Protein AF-A0A7R9A5J6-F1 (afdb_monomer)

Structure (mmCIF, N/CA/C/O backbone):
data_AF-A0A7R9A5J6-F1
#
_entry.id   AF-A0A7R9A5J6-F1
#
loop_
_atom_site.group_PDB
_atom_site.id
_atom_site.type_symbol
_atom_site.label_atom_id
_atom_site.label_alt_id
_atom_site.label_comp_id
_atom_site.label_asym_id
_atom_site.label_entity_id
_atom_site.label_seq_id
_atom_site.pdbx_PDB_ins_code
_atom_site.Cartn_x
_atom_site.Cartn_y
_atom_site.Cartn_z
_atom_site.occupancy
_atom_site.B_iso_or_equiv
_atom_site.auth_seq_id
_atom_site.auth_comp_id
_atom_site.auth_asym_id
_atom_site.auth_atom_id
_atom_site.pdbx_PDB_model_num
ATOM 1 N N . MET A 1 1 ? -3.094 -10.540 -17.261 1.00 33.31 1 MET A N 1
ATOM 2 C CA . MET A 1 1 ? -2.726 -9.223 -17.821 1.00 33.31 1 MET A CA 1
ATOM 3 C C . MET A 1 1 ? -1.876 -8.520 -16.773 1.00 33.31 1 MET A C 1
ATOM 5 O O . MET A 1 1 ? -2.399 -8.207 -15.717 1.00 33.31 1 MET A O 1
ATOM 9 N N . ARG A 1 2 ? -0.562 -8.415 -16.991 1.00 43.62 2 ARG A N 1
ATOM 10 C CA . ARG A 1 2 ? 0.404 -7.713 -16.125 1.00 43.62 2 ARG A CA 1
ATOM 11 C C . ARG A 1 2 ? 0.969 -6.557 -16.962 1.00 43.62 2 ARG A C 1
ATOM 13 O O . ARG A 1 2 ? 1.172 -6.777 -18.153 1.00 43.62 2 ARG A O 1
ATOM 20 N N . TRP A 1 3 ? 1.194 -5.397 -16.336 1.00 50.41 3 TRP A N 1
ATOM 21 C CA . TRP A 1 3 ? 1.682 -4.123 -16.908 1.00 50.41 3 TRP A CA 1
ATOM 22 C C . TRP A 1 3 ? 0.626 -3.152 -17.442 1.00 50.41 3 TRP A C 1
ATOM 24 O O . TRP A 1 3 ? 0.533 -2.913 -18.640 1.00 50.41 3 TRP A O 1
ATOM 34 N N . ASN A 1 4 ? -0.096 -2.510 -16.526 1.00 56.81 4 ASN A N 1
ATOM 35 C CA . ASN A 1 4 ? -0.647 -1.178 -16.768 1.00 56.81 4 ASN A CA 1
ATOM 36 C C . ASN A 1 4 ? -0.099 -0.272 -15.662 1.00 56.81 4 ASN A C 1
ATOM 38 O O . ASN A 1 4 ? -0.704 -0.234 -14.587 1.00 56.81 4 ASN A O 1
ATOM 42 N N . PRO A 1 5 ? 1.066 0.380 -15.861 1.00 65.44 5 PRO A N 1
ATOM 43 C CA . PRO A 1 5 ? 1.520 1.373 -14.901 1.00 65.44 5 PRO A CA 1
ATOM 44 C C . PRO A 1 5 ? 0.404 2.401 -14.757 1.00 65.44 5 PRO A C 1
ATOM 46 O O . PRO A 1 5 ? -0.118 2.883 -15.767 1.00 65.44 5 PRO A O 1
ATOM 49 N N . ILE A 1 6 ? -0.012 2.680 -13.524 1.00 69.56 6 ILE A N 1
ATOM 50 C CA . ILE A 1 6 ? -1.006 3.727 -13.335 1.00 69.56 6 ILE A CA 1
ATOM 51 C C . ILE A 1 6 ? -0.320 5.050 -13.723 1.00 69.56 6 ILE A C 1
ATOM 53 O O . ILE A 1 6 ? 0.741 5.354 -13.171 1.00 69.56 6 ILE A O 1
ATOM 57 N N . PRO A 1 7 ? -0.867 5.812 -14.696 1.00 65.62 7 PRO A N 1
ATOM 58 C CA . PRO A 1 7 ? -0.380 7.153 -14.999 1.00 65.62 7 PRO A CA 1
ATOM 59 C C . PRO A 1 7 ? -0.386 7.990 -13.722 1.00 65.62 7 PRO A C 1
ATOM 61 O O . PRO A 1 7 ? -1.227 7.752 -12.859 1.00 65.62 7 PRO A O 1
ATOM 64 N N . ASP A 1 8 ? 0.533 8.949 -13.604 1.00 67.75 8 ASP A N 1
ATOM 65 C CA . ASP A 1 8 ? 0.699 9.741 -12.382 1.00 67.75 8 ASP A CA 1
ATOM 66 C C . ASP A 1 8 ? -0.664 10.240 -11.868 1.00 67.75 8 ASP A C 1
ATOM 68 O O . ASP A 1 8 ? -1.370 10.987 -12.551 1.00 67.75 8 ASP A O 1
ATOM 72 N N . ILE A 1 9 ? -1.075 9.727 -10.703 1.00 67.12 9 ILE A N 1
ATOM 73 C CA . ILE A 1 9 ? -2.392 10.007 -10.135 1.00 67.12 9 ILE A CA 1
ATOM 74 C C . ILE A 1 9 ? -2.329 11.411 -9.533 1.00 67.12 9 ILE A C 1
ATOM 76 O O . ILE A 1 9 ? -1.518 11.632 -8.626 1.00 67.12 9 ILE A O 1
ATOM 80 N N . PRO A 1 10 ? -3.158 12.366 -9.990 1.00 68.62 10 PRO A N 1
ATOM 81 C CA . PRO A 1 10 ? -3.197 13.678 -9.367 1.00 68.62 10 PRO A CA 1
ATOM 82 C C . PRO A 1 10 ? -3.686 13.555 -7.919 1.00 68.62 10 PRO A C 1
ATOM 84 O O . PRO A 1 10 ? -4.534 12.718 -7.604 1.00 68.62 10 PRO A O 1
ATOM 87 N N . ALA A 1 11 ? -3.168 14.408 -7.033 1.00 70.25 11 ALA A N 1
ATOM 88 C CA . ALA A 1 11 ? -3.647 14.481 -5.654 1.00 70.25 11 ALA A CA 1
ATOM 89 C C . ALA A 1 11 ? -5.178 14.644 -5.629 1.00 70.25 11 ALA A C 1
ATOM 91 O O . ALA A 1 11 ? -5.745 15.394 -6.428 1.00 70.25 11 ALA A O 1
ATOM 92 N N . GLY A 1 12 ? -5.850 13.913 -4.743 1.00 69.44 12 GLY A N 1
ATOM 93 C CA . GLY A 1 12 ? -7.306 13.909 -4.661 1.00 69.44 12 GLY A CA 1
ATOM 94 C C . GLY A 1 12 ? -8.049 13.166 -5.780 1.00 69.44 12 GLY A C 1
ATOM 95 O O . GLY A 1 12 ? -9.271 13.252 -5.803 1.00 69.44 12 GLY A O 1
ATOM 96 N N . PHE A 1 13 ? -7.397 12.404 -6.668 1.00 72.88 13 PHE A N 1
ATOM 97 C CA . PHE A 1 13 ? -8.092 11.619 -7.711 1.00 72.88 13 PHE A CA 1
ATOM 98 C C . PHE A 1 13 ? -9.208 10.715 -7.160 1.00 72.88 13 PHE A C 1
ATOM 100 O O . PHE A 1 13 ? -10.254 10.554 -7.783 1.00 72.88 13 PHE A O 1
ATOM 107 N N . PHE A 1 14 ? -9.009 10.150 -5.967 1.00 74.00 14 PHE A N 1
ATOM 108 C CA . PHE A 1 14 ? -9.987 9.288 -5.301 1.00 74.00 14 PHE A CA 1
ATOM 109 C C . PHE A 1 14 ? -11.007 10.044 -4.433 1.00 74.00 14 PHE A C 1
ATOM 111 O O . PHE A 1 14 ? -11.890 9.417 -3.848 1.00 74.00 14 PHE A O 1
ATOM 118 N N . ARG A 1 15 ? -10.912 11.377 -4.341 1.00 72.81 15 ARG A N 1
ATOM 119 C CA . ARG A 1 15 ? -11.734 12.209 -3.446 1.00 72.81 15 ARG A CA 1
ATOM 120 C C . ARG A 1 15 ? -13.222 12.136 -3.778 1.00 72.81 15 ARG A C 1
ATOM 122 O O . ARG A 1 15 ? -14.039 12.047 -2.869 1.00 72.81 15 ARG A O 1
ATOM 129 N N . ASP A 1 16 ? -13.552 12.104 -5.065 1.00 71.75 16 ASP A N 1
ATOM 130 C CA . ASP A 1 16 ? -14.940 12.123 -5.537 1.00 71.75 16 ASP A CA 1
ATOM 131 C C . ASP A 1 16 ? -15.531 10.713 -5.717 1.0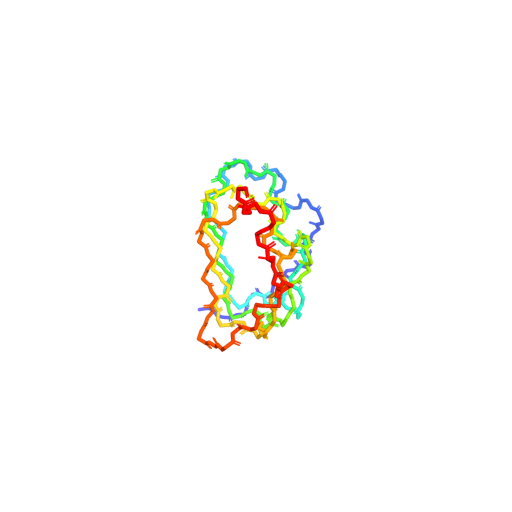0 71.75 16 ASP A C 1
ATOM 133 O O . ASP A 1 16 ? -16.686 10.551 -6.115 1.00 71.75 16 ASP A O 1
ATOM 137 N N . MET A 1 17 ? -14.770 9.661 -5.389 1.00 75.12 17 MET A N 1
ATOM 138 C CA . MET A 1 17 ? -15.217 8.272 -5.512 1.00 75.12 17 MET A CA 1
ATOM 139 C C . MET A 1 17 ? -15.991 7.807 -4.269 1.00 75.12 17 MET A C 1
ATOM 141 O O . MET A 1 17 ? -15.652 6.799 -3.651 1.00 75.12 17 MET A O 1
ATOM 145 N N . GLY A 1 18 ? -17.052 8.532 -3.901 1.00 73.94 18 GLY A N 1
ATOM 146 C CA . GLY A 1 18 ? -17.799 8.325 -2.647 1.00 73.94 18 GLY A CA 1
ATOM 147 C C . GLY A 1 18 ? -18.449 6.943 -2.462 1.00 73.94 18 GLY A C 1
ATOM 148 O O . GLY A 1 18 ? -18.820 6.589 -1.346 1.00 73.94 18 GLY A O 1
ATOM 149 N N . ASN A 1 19 ? -18.546 6.142 -3.528 1.00 80.81 19 ASN A N 1
ATOM 150 C CA . ASN A 1 19 ? -19.082 4.775 -3.506 1.00 80.81 19 ASN A CA 1
ATOM 151 C C . ASN A 1 19 ? -18.008 3.695 -3.730 1.00 80.81 19 ASN A C 1
ATOM 153 O O . ASN A 1 19 ? -18.344 2.541 -3.997 1.00 80.81 19 ASN A O 1
ATOM 157 N N . LEU A 1 20 ? -16.723 4.057 -3.717 1.00 82.19 20 LEU A N 1
ATOM 158 C CA . LEU A 1 20 ? -15.648 3.094 -3.921 1.00 82.19 20 LEU A CA 1
ATOM 159 C C . LEU A 1 20 ? -15.496 2.205 -2.686 1.00 82.19 20 LEU A C 1
ATOM 161 O O . LEU A 1 20 ? -14.999 2.657 -1.660 1.00 82.19 20 LEU A O 1
ATOM 165 N N . GLU A 1 21 ? -15.887 0.937 -2.812 1.00 86.88 21 GLU A N 1
ATOM 166 C CA . GLU A 1 21 ? -15.770 -0.046 -1.727 1.00 86.88 21 GLU A CA 1
ATOM 167 C C . GLU A 1 21 ? -14.452 -0.830 -1.749 1.00 86.88 21 GLU A C 1
ATOM 169 O O . GLU A 1 21 ? -13.957 -1.238 -0.698 1.00 86.88 21 GLU A O 1
ATOM 174 N N . SER A 1 22 ? -13.878 -1.052 -2.934 1.00 87.25 22 SER A N 1
ATOM 175 C CA . SER A 1 22 ? -12.656 -1.839 -3.111 1.00 87.25 22 SER A CA 1
ATOM 176 C C . SER A 1 22 ? -11.738 -1.207 -4.152 1.00 87.25 22 SER A C 1
ATOM 178 O O . SER A 1 22 ? -12.182 -0.837 -5.242 1.00 87.25 22 SER A O 1
ATOM 180 N N . PHE A 1 23 ? -10.452 -1.103 -3.823 1.00 85.94 23 PHE A N 1
ATOM 181 C CA . PHE A 1 23 ? -9.395 -0.699 -4.745 1.00 85.94 23 PHE A CA 1
ATOM 182 C C . PHE A 1 23 ? -8.396 -1.843 -4.914 1.00 85.94 23 PHE A C 1
ATOM 184 O O . PHE A 1 23 ? -7.769 -2.283 -3.951 1.00 85.94 23 PHE A O 1
ATOM 191 N N . VAL A 1 24 ? -8.223 -2.312 -6.151 1.00 87.56 24 VAL A N 1
ATOM 192 C CA . VAL A 1 24 ? -7.290 -3.394 -6.480 1.00 87.56 24 VAL A CA 1
ATOM 193 C C . VAL A 1 24 ? -6.294 -2.908 -7.517 1.00 87.56 24 VAL A C 1
ATOM 195 O O . VAL A 1 24 ? -6.664 -2.504 -8.618 1.00 87.56 24 VAL A O 1
ATOM 198 N N . CYS A 1 25 ? -5.017 -3.003 -7.176 1.00 86.38 25 CYS A N 1
ATOM 199 C CA . CYS A 1 25 ? -3.913 -2.661 -8.048 1.00 86.38 25 CYS A CA 1
ATOM 200 C C . CYS A 1 25 ? -2.840 -3.751 -7.996 1.00 86.38 25 CYS A C 1
ATOM 202 O O . CYS A 1 25 ? -2.154 -3.944 -6.991 1.00 86.38 25 CYS A O 1
ATOM 204 N N . TYR A 1 26 ? -2.682 -4.455 -9.116 1.00 89.56 26 TYR A N 1
ATOM 205 C CA . TYR A 1 26 ? -1.705 -5.521 -9.287 1.00 89.56 26 TYR A CA 1
ATOM 206 C C . TYR A 1 26 ? -0.690 -5.128 -10.361 1.00 89.56 26 TYR A C 1
ATOM 208 O O . TYR A 1 26 ? -1.069 -4.972 -11.524 1.00 89.56 26 TYR A O 1
ATOM 216 N N . GLY A 1 27 ? 0.589 -4.980 -10.011 1.00 87.44 27 GLY A N 1
ATOM 217 C CA . GLY A 1 27 ? 1.604 -4.661 -11.020 1.00 87.44 27 GLY A CA 1
ATOM 218 C C . GLY A 1 27 ? 1.448 -3.281 -11.661 1.00 87.44 27 GLY A C 1
ATOM 219 O O . GLY A 1 27 ? 1.761 -3.139 -12.845 1.00 87.44 27 GLY A O 1
ATOM 220 N N . CYS A 1 28 ? 0.940 -2.287 -10.926 1.00 87.00 28 CYS A N 1
ATOM 221 C CA . CYS A 1 28 ? 0.716 -0.934 -11.448 1.00 87.00 28 CYS A CA 1
ATOM 222 C C . CYS A 1 28 ? 1.907 0.016 -11.273 1.00 87.00 28 CYS A C 1
ATOM 224 O O . CYS A 1 28 ? 1.767 1.204 -11.557 1.00 87.00 28 CYS A O 1
ATOM 226 N N . ALA A 1 29 ? 3.049 -0.483 -10.794 1.00 87.19 29 ALA A N 1
ATOM 227 C CA . ALA A 1 29 ? 4.255 0.303 -10.549 1.00 87.19 29 ALA A CA 1
ATOM 228 C C . ALA A 1 29 ? 4.047 1.495 -9.586 1.00 87.19 29 ALA A C 1
ATOM 230 O O . ALA A 1 29 ? 4.533 2.592 -9.841 1.00 87.19 29 ALA A O 1
ATOM 231 N N . LEU A 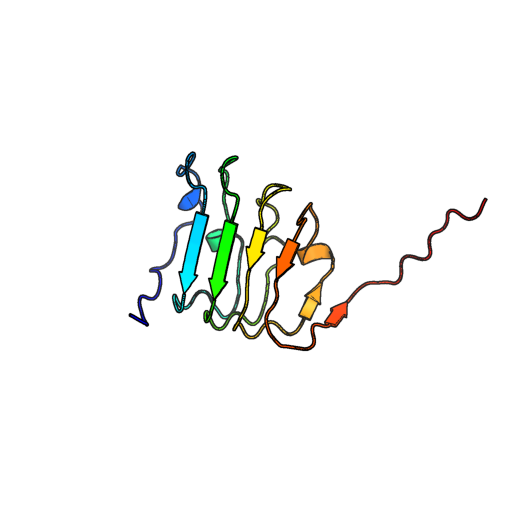1 30 ? 3.339 1.284 -8.465 1.00 85.38 30 LEU A N 1
ATOM 232 C CA . LEU A 1 30 ? 3.168 2.325 -7.433 1.00 85.38 30 LEU A CA 1
ATOM 233 C C . LEU A 1 30 ? 4.451 2.631 -6.635 1.00 85.38 30 LEU A C 1
ATOM 235 O O . LEU A 1 30 ? 4.519 3.656 -5.957 1.00 85.38 30 LEU A O 1
ATOM 239 N N . GLY A 1 31 ? 5.440 1.735 -6.673 1.00 85.50 31 GLY A N 1
ATOM 240 C CA . GLY A 1 31 ? 6.725 1.893 -6.002 1.00 85.50 31 GLY A CA 1
ATOM 241 C C . GLY A 1 31 ? 7.639 2.957 -6.630 1.00 85.50 31 GLY A C 1
ATOM 242 O O . GLY A 1 31 ? 7.332 3.516 -7.683 1.00 85.50 31 GLY A O 1
ATOM 243 N N . PRO A 1 32 ? 8.787 3.253 -5.992 1.00 87.38 32 PRO A N 1
ATOM 244 C CA . PRO A 1 32 ? 9.316 2.591 -4.793 1.00 87.38 32 PRO A CA 1
ATOM 245 C C . PRO A 1 32 ? 8.672 3.059 -3.476 1.00 87.38 32 PRO A C 1
ATOM 247 O O . PRO A 1 32 ? 8.769 2.365 -2.466 1.00 87.38 32 PRO A O 1
ATOM 250 N N . THR A 1 33 ? 7.969 4.193 -3.474 1.00 86.62 33 THR A N 1
ATOM 251 C CA . THR A 1 33 ? 7.363 4.768 -2.263 1.00 86.62 33 THR A CA 1
ATOM 252 C C . THR A 1 33 ? 5.852 4.863 -2.403 1.00 86.62 33 THR A C 1
ATOM 254 O O . THR A 1 33 ? 5.355 5.544 -3.299 1.00 86.62 33 THR A O 1
ATOM 257 N N . LEU A 1 34 ? 5.118 4.251 -1.471 1.00 85.25 34 LEU A N 1
ATOM 258 C CA . LEU A 1 34 ? 3.681 4.475 -1.336 1.00 85.25 34 LEU A CA 1
ATOM 259 C C . LEU A 1 34 ? 3.459 5.749 -0.519 1.00 85.25 34 LEU A C 1
ATOM 261 O O . LEU A 1 34 ? 3.827 5.808 0.654 1.00 85.25 34 LEU A O 1
ATOM 265 N N . SER A 1 35 ? 2.881 6.766 -1.149 1.00 83.50 35 SER A N 1
ATOM 266 C CA . SER A 1 35 ? 2.534 8.041 -0.521 1.00 83.50 35 SER A CA 1
ATOM 267 C C . SER A 1 35 ? 1.024 8.246 -0.448 1.0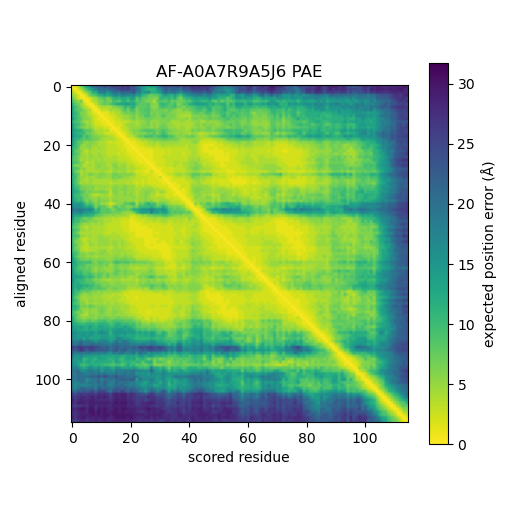0 83.50 35 SER A C 1
ATOM 269 O O . SER A 1 35 ? 0.246 7.524 -1.077 1.00 83.50 35 SER A O 1
ATOM 271 N N . THR A 1 36 ? 0.619 9.283 0.286 1.00 76.75 36 THR A N 1
ATOM 272 C CA . THR A 1 36 ? -0.780 9.719 0.420 1.00 76.75 36 THR A CA 1
ATOM 273 C C . THR A 1 36 ? -1.478 9.881 -0.923 1.00 76.75 36 THR A C 1
ATOM 275 O O . THR A 1 36 ? -2.649 9.549 -1.027 1.00 76.75 36 THR A O 1
ATOM 278 N N . LYS A 1 37 ? -0.768 10.306 -1.979 1.00 74.12 37 LYS A N 1
ATOM 279 C CA . LYS A 1 37 ? -1.353 10.540 -3.313 1.00 74.12 37 LYS A CA 1
ATOM 280 C C . LYS A 1 37 ? -2.097 9.322 -3.875 1.00 74.12 37 LYS A C 1
ATOM 282 O O . LYS A 1 37 ? -3.052 9.482 -4.627 1.00 74.12 37 LYS A O 1
ATOM 287 N N . TYR A 1 38 ? -1.657 8.114 -3.515 1.00 73.25 38 TYR A N 1
ATOM 288 C CA . TYR A 1 38 ? -2.261 6.872 -3.992 1.00 73.25 38 TYR A CA 1
ATOM 289 C C . TYR A 1 38 ? -3.426 6.396 -3.125 1.00 73.25 38 TYR A C 1
ATOM 291 O O . TYR A 1 38 ? -4.224 5.599 -3.607 1.00 73.25 38 TYR A O 1
ATOM 299 N N . LEU A 1 39 ? -3.526 6.866 -1.877 1.00 75.44 39 LEU A N 1
ATOM 300 C CA . LEU A 1 39 ? -4.490 6.389 -0.880 1.00 75.44 39 LEU A CA 1
ATOM 301 C C . LEU A 1 39 ? -5.237 7.531 -0.182 1.00 75.44 39 LEU A C 1
ATOM 303 O O . LEU A 1 39 ? -5.721 7.375 0.937 1.00 75.44 39 LEU A O 1
ATOM 307 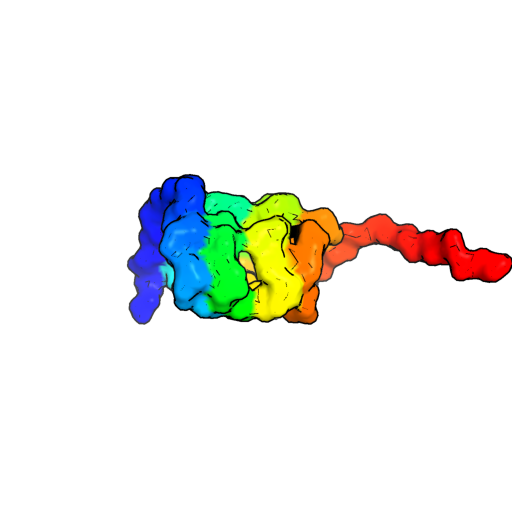N N . GLU A 1 40 ? -5.361 8.680 -0.846 1.00 74.69 40 GLU A N 1
ATOM 308 C CA . GLU A 1 40 ? -6.126 9.836 -0.376 1.00 74.69 40 GLU A CA 1
ATOM 309 C C . GLU A 1 40 ? -7.641 9.589 -0.531 1.00 74.69 40 GLU A C 1
ATOM 311 O O . GLU A 1 40 ? -8.381 10.363 -1.150 1.00 74.69 40 GLU A O 1
ATOM 316 N N . PHE A 1 41 ? -8.112 8.466 0.010 1.00 69.19 41 PHE A N 1
ATOM 317 C CA . PHE A 1 41 ? -9.517 8.110 0.036 1.00 69.19 41 PHE A CA 1
ATOM 318 C C . PHE A 1 41 ? -10.212 8.976 1.080 1.00 69.19 41 PHE A C 1
ATOM 320 O O . PHE A 1 41 ? -10.095 8.763 2.278 1.00 69.19 41 PHE A O 1
ATOM 327 N N . HIS A 1 42 ? -10.980 9.952 0.611 1.00 64.06 42 HIS A N 1
ATOM 328 C CA . HIS A 1 42 ? -11.959 10.652 1.445 1.00 64.06 42 HIS A CA 1
ATOM 329 C C . HIS A 1 42 ? -13.300 9.899 1.492 1.00 64.06 42 HIS A C 1
ATOM 331 O O . HIS A 1 42 ? -14.282 10.386 2.050 1.00 64.06 42 HIS A O 1
ATOM 337 N N . SER A 1 43 ? -13.351 8.714 0.874 1.00 64.19 43 SER A N 1
ATOM 338 C CA . SER A 1 43 ? -14.543 7.887 0.809 1.00 64.19 43 SER A CA 1
ATOM 339 C C . SER A 1 43 ? -14.754 7.143 2.123 1.00 64.19 43 SER A C 1
ATOM 341 O O . SER A 1 43 ? -13.930 6.328 2.531 1.00 64.19 43 SER A O 1
ATOM 343 N N . ILE A 1 44 ? -15.914 7.364 2.738 1.00 66.94 44 ILE A N 1
ATOM 344 C CA . ILE A 1 44 ? -16.382 6.610 3.909 1.00 66.94 44 ILE A CA 1
ATOM 345 C C . ILE A 1 44 ? -16.730 5.147 3.583 1.00 66.94 44 ILE A C 1
ATOM 347 O O . ILE A 1 44 ? -17.028 4.378 4.494 1.00 66.94 44 ILE A O 1
ATOM 351 N N . THR A 1 45 ? -16.754 4.762 2.301 1.00 76.69 45 THR A N 1
ATOM 352 C CA . THR A 1 45 ? -17.224 3.438 1.864 1.00 76.69 45 THR A CA 1
ATOM 353 C C . THR A 1 45 ? -16.109 2.444 1.559 1.00 76.69 45 THR A C 1
ATOM 355 O O . THR A 1 45 ? -16.418 1.261 1.407 1.00 76.69 45 THR A O 1
ATOM 358 N N . ILE A 1 46 ? -14.839 2.870 1.504 1.00 81.81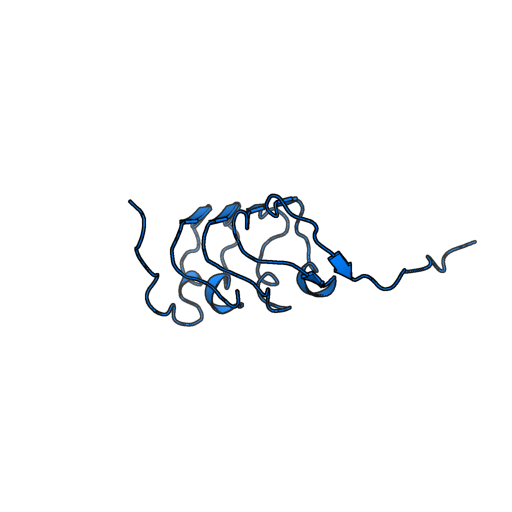 46 ILE A N 1
ATOM 359 C CA . ILE A 1 46 ? -13.746 1.956 1.161 1.00 81.81 46 ILE A CA 1
ATOM 360 C C . ILE A 1 46 ? -13.512 0.952 2.290 1.00 81.81 46 ILE A C 1
ATOM 362 O O . ILE A 1 46 ? -13.314 1.319 3.444 1.00 81.81 46 ILE A O 1
ATOM 366 N N . LYS A 1 47 ? -13.580 -0.332 1.948 1.00 84.50 47 LYS A N 1
ATOM 367 C CA . LYS A 1 47 ? -13.457 -1.461 2.879 1.00 84.50 47 LYS A CA 1
ATOM 368 C C . LYS A 1 47 ? -12.216 -2.286 2.596 1.00 84.50 47 LYS A C 1
ATOM 370 O O . LYS A 1 47 ? -11.690 -2.918 3.504 1.00 84.50 47 LYS A O 1
ATOM 375 N N . GLU A 1 48 ? -11.745 -2.304 1.352 1.00 86.31 48 GLU A N 1
ATOM 376 C CA . GLU A 1 48 ? -10.616 -3.138 0.954 1.00 86.31 48 GLU A CA 1
ATOM 377 C C . GLU A 1 48 ? -9.682 -2.419 -0.018 1.00 86.31 48 GLU A C 1
ATOM 379 O O . GLU A 1 48 ? -10.100 -1.859 -1.031 1.00 86.31 48 GLU A O 1
ATOM 384 N N . ILE A 1 49 ? -8.388 -2.475 0.282 1.00 86.56 49 ILE A N 1
ATOM 385 C CA . ILE A 1 49 ? -7.314 -1.964 -0.562 1.00 86.56 49 ILE A CA 1
ATOM 386 C C . ILE A 1 49 ? -6.310 -3.094 -0.759 1.00 86.56 49 ILE A C 1
ATOM 388 O O . ILE A 1 49 ? -5.657 -3.539 0.185 1.00 86.56 49 ILE A O 1
ATOM 392 N N . THR A 1 50 ? -6.163 -3.545 -2.002 1.00 87.88 50 THR A N 1
ATOM 393 C CA . THR A 1 50 ? -5.218 -4.593 -2.393 1.00 87.88 50 THR A CA 1
ATOM 394 C C . THR A 1 50 ? -4.188 -4.030 -3.364 1.00 87.88 50 THR A C 1
ATOM 396 O O . THR A 1 50 ? -4.502 -3.723 -4.511 1.00 87.88 50 THR A O 1
ATOM 399 N N . ILE A 1 51 ? -2.941 -3.922 -2.912 1.00 87.56 51 ILE A N 1
ATOM 400 C CA . ILE A 1 51 ? -1.805 -3.385 -3.668 1.00 87.56 51 ILE A CA 1
ATOM 401 C C . ILE A 1 51 ? -0.721 -4.451 -3.718 1.00 87.56 51 ILE A C 1
ATOM 403 O O . ILE A 1 51 ? 0.046 -4.634 -2.775 1.00 87.56 51 ILE A O 1
ATOM 407 N N . VAL A 1 52 ? -0.643 -5.172 -4.827 1.00 88.56 52 VAL A N 1
ATOM 408 C CA . VAL A 1 52 ? 0.211 -6.358 -4.936 1.00 88.56 52 VAL A CA 1
ATOM 409 C C . VAL A 1 52 ? 1.189 -6.200 -6.083 1.00 88.56 52 VAL A C 1
ATOM 411 O O . VAL A 1 52 ? 0.813 -5.694 -7.136 1.00 88.56 52 VAL A O 1
ATOM 414 N N . ASP A 1 53 ? 2.433 -6.642 -5.893 1.00 89.94 53 ASP A N 1
ATOM 415 C CA . ASP A 1 53 ? 3.439 -6.661 -6.966 1.00 89.94 53 ASP A CA 1
ATOM 416 C C . ASP A 1 53 ? 3.740 -5.255 -7.518 1.00 89.94 53 ASP A C 1
ATOM 418 O O . ASP A 1 53 ? 3.783 -5.041 -8.722 1.00 89.94 53 ASP A O 1
ATOM 422 N N . ASN A 1 54 ? 3.874 -4.254 -6.640 1.00 88.06 54 ASN A N 1
ATOM 423 C CA . ASN A 1 54 ? 4.085 -2.854 -7.030 1.00 88.06 54 ASN A CA 1
ATOM 424 C C . ASN A 1 54 ? 5.501 -2.334 -6.735 1.00 88.06 54 ASN A C 1
ATOM 426 O O . ASN A 1 54 ? 5.729 -1.133 -6.869 1.00 88.06 54 ASN A O 1
ATOM 430 N N . SER A 1 55 ? 6.440 -3.205 -6.344 1.00 89.81 55 SER A N 1
ATOM 431 C CA . SER A 1 55 ? 7.825 -2.840 -5.989 1.00 89.81 55 SER A CA 1
ATOM 432 C C . SER A 1 55 ? 7.923 -1.714 -4.951 1.00 89.81 55 SER A C 1
ATOM 434 O O . SER A 1 55 ? 8.842 -0.900 -4.977 1.00 89.81 55 SER A O 1
ATOM 436 N N . ILE A 1 56 ? 6.957 -1.627 -4.033 1.00 88.44 56 ILE A N 1
ATOM 437 C CA . ILE A 1 56 ? 6.980 -0.633 -2.954 1.00 88.44 56 ILE A CA 1
ATOM 438 C C . ILE A 1 56 ? 8.011 -1.076 -1.915 1.00 88.44 56 ILE A C 1
ATOM 440 O O . ILE A 1 56 ? 7.860 -2.142 -1.330 1.00 88.44 56 ILE A O 1
ATOM 444 N N . SER A 1 57 ? 9.030 -0.266 -1.650 1.00 87.19 57 SER A N 1
ATOM 445 C CA . SER A 1 57 ? 10.026 -0.499 -0.599 1.00 87.19 57 SER A CA 1
ATOM 446 C C . SER A 1 57 ? 9.774 0.328 0.660 1.00 87.19 57 SER A C 1
ATOM 448 O O . SER A 1 57 ? 10.213 -0.053 1.745 1.00 87.19 57 SER A O 1
ATOM 450 N N . THR A 1 58 ? 9.074 1.458 0.527 1.00 84.19 58 THR A N 1
ATOM 451 C CA . THR A 1 58 ? 8.876 2.432 1.608 1.00 84.19 58 THR A CA 1
ATOM 452 C C . THR A 1 58 ? 7.412 2.854 1.692 1.00 84.19 58 THR A C 1
ATOM 454 O O . THR A 1 58 ? 6.805 3.211 0.682 1.00 84.19 58 THR A O 1
ATOM 457 N N . LEU A 1 59 ? 6.852 2.850 2.905 1.00 81.19 59 LEU A N 1
ATOM 458 C CA . LEU A 1 59 ? 5.587 3.517 3.211 1.00 81.19 59 LEU A CA 1
ATOM 459 C C . LEU A 1 59 ? 5.893 4.901 3.779 1.00 81.19 59 LEU A C 1
ATOM 461 O O . LEU A 1 59 ? 6.658 5.024 4.735 1.00 81.19 59 LEU A O 1
ATOM 465 N N . GLN A 1 60 ? 5.319 5.947 3.191 1.00 81.38 60 GLN A N 1
ATOM 466 C CA . GLN A 1 60 ? 5.344 7.261 3.822 1.00 81.38 60 GLN A CA 1
ATOM 467 C C . GLN A 1 60 ? 4.483 7.222 5.089 1.00 81.38 60 GLN A C 1
ATOM 469 O O . GLN A 1 60 ? 3.435 6.582 5.101 1.00 81.38 60 GLN A O 1
ATOM 474 N N . VAL A 1 61 ? 4.906 7.947 6.124 1.00 75.00 61 VAL A N 1
ATOM 475 C CA . VAL A 1 61 ? 4.234 7.986 7.433 1.00 75.00 61 VAL A CA 1
ATOM 476 C C . VAL A 1 61 ? 2.735 8.289 7.334 1.00 75.00 61 VAL A C 1
ATOM 478 O O . VAL A 1 61 ? 1.930 7.663 8.010 1.00 75.00 61 VAL A O 1
ATOM 481 N N . ASP A 1 62 ? 2.356 9.164 6.403 1.00 75.69 62 ASP A N 1
ATOM 482 C CA . ASP A 1 62 ? 0.967 9.566 6.209 1.00 75.69 62 ASP A CA 1
ATOM 483 C C . ASP A 1 62 ? 0.245 8.761 5.126 1.00 75.69 62 ASP A C 1
ATOM 485 O O . ASP A 1 62 ? -0.923 9.015 4.858 1.00 75.69 62 ASP A O 1
ATOM 489 N N . ALA A 1 63 ? 0.904 7.797 4.473 1.00 77.62 63 ALA A N 1
ATOM 490 C CA . ALA A 1 63 ? 0.355 7.123 3.295 1.00 77.62 63 ALA A CA 1
ATOM 491 C C . ALA A 1 63 ? -1.004 6.464 3.548 1.00 77.62 63 ALA A C 1
ATOM 493 O O . ALA A 1 63 ? -1.749 6.265 2.599 1.00 77.62 63 ALA A O 1
ATOM 494 N N . ILE A 1 64 ? -1.326 6.134 4.799 1.00 75.88 64 ILE A N 1
ATOM 495 C CA . ILE A 1 64 ? -2.550 5.418 5.172 1.00 75.88 64 ILE A CA 1
ATOM 496 C C . ILE A 1 64 ? -3.400 6.160 6.215 1.00 75.88 64 ILE A C 1
ATOM 498 O O . ILE A 1 64 ? -4.374 5.605 6.711 1.00 75.88 64 ILE A O 1
ATOM 502 N N . THR A 1 65 ? -3.088 7.423 6.526 1.00 71.56 65 THR A N 1
ATOM 503 C CA . THR A 1 65 ? -3.791 8.202 7.569 1.00 71.56 65 THR A CA 1
ATOM 504 C C . THR A 1 65 ? -5.227 8.586 7.203 1.00 71.56 65 THR A C 1
ATOM 506 O O . THR A 1 65 ? -6.010 8.922 8.087 1.00 71.56 65 THR A O 1
ATOM 509 N N . GLY A 1 66 ? -5.597 8.510 5.921 1.00 66.94 66 GLY A N 1
ATOM 510 C CA . GLY A 1 66 ? -6.967 8.724 5.442 1.00 66.94 66 GLY A CA 1
ATOM 511 C C . GLY A 1 66 ? -7.858 7.476 5.464 1.00 66.94 66 GLY A C 1
ATOM 512 O O . GLY A 1 66 ? -9.047 7.581 5.163 1.00 66.94 66 GLY A O 1
ATOM 513 N N . LEU A 1 67 ? -7.314 6.297 5.793 1.00 74.50 67 LEU A N 1
ATOM 514 C CA . LEU A 1 67 ? -8.087 5.055 5.781 1.00 74.50 67 LEU A CA 1
ATOM 515 C C . LEU A 1 67 ? -9.036 4.977 6.981 1.00 74.50 67 LEU A C 1
ATOM 517 O O . LEU A 1 67 ? -8.680 5.314 8.108 1.00 74.50 67 LEU A O 1
ATOM 521 N N . GLN A 1 68 ? -10.260 4.512 6.733 1.00 74.56 68 GLN A N 1
ATOM 522 C CA . GLN A 1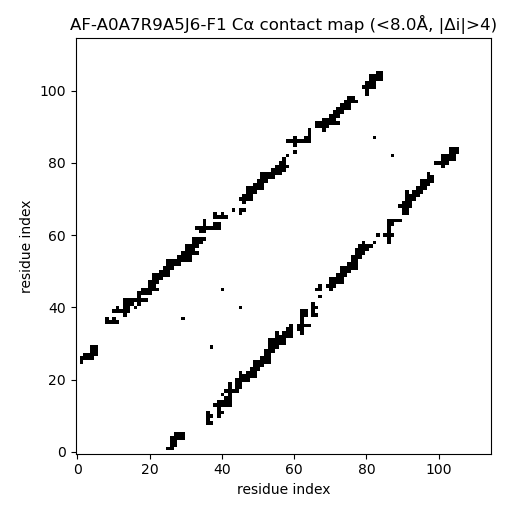 68 ? -11.241 4.278 7.790 1.00 74.56 68 GLN A CA 1
ATOM 523 C C . GLN A 1 68 ? -10.859 3.045 8.613 1.00 74.56 68 GLN A C 1
ATOM 525 O O . GLN A 1 68 ? -10.223 2.119 8.110 1.00 74.56 68 GLN A O 1
ATOM 530 N N . ALA A 1 69 ? -11.335 2.998 9.855 1.00 70.19 69 ALA A N 1
ATOM 531 C CA . ALA A 1 69 ? -10.988 1.967 10.828 1.00 70.19 69 ALA A CA 1
ATOM 532 C C . ALA A 1 69 ? -11.249 0.511 10.399 1.00 70.19 69 ALA A C 1
ATOM 534 O O . ALA A 1 69 ? -10.625 -0.436 10.866 1.00 70.19 69 ALA A O 1
ATOM 535 N N . ASN A 1 70 ? -12.234 0.338 9.528 1.00 73.94 70 ASN A N 1
ATOM 536 C CA . ASN A 1 70 ? -12.696 -0.943 9.006 1.00 73.94 70 ASN A CA 1
ATOM 537 C C . ASN A 1 70 ? -12.069 -1.284 7.642 1.00 73.94 70 ASN A C 1
ATOM 539 O O . ASN A 1 70 ? -12.508 -2.227 6.983 1.00 73.94 70 ASN A O 1
ATOM 543 N N . THR A 1 71 ? -11.074 -0.513 7.193 1.00 77.44 71 THR A N 1
ATOM 544 C CA . THR A 1 71 ? -10.415 -0.748 5.908 1.00 77.44 71 THR A CA 1
ATOM 545 C C . THR A 1 71 ? -9.396 -1.871 6.058 1.00 77.44 71 THR A C 1
ATOM 547 O O . THR A 1 71 ? -8.467 -1.784 6.855 1.00 77.44 71 THR A O 1
ATOM 550 N N . SER A 1 72 ? -9.525 -2.920 5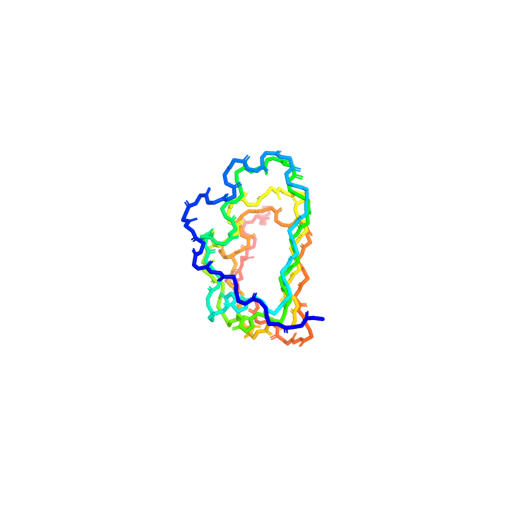.255 1.00 83.25 72 SER A N 1
ATOM 551 C CA . SER A 1 72 ? -8.508 -3.959 5.116 1.00 83.25 72 SER A CA 1
ATOM 552 C C . SER A 1 72 ? -7.444 -3.522 4.113 1.00 83.25 72 SER A C 1
ATOM 554 O O . SER A 1 72 ? -7.759 -3.274 2.947 1.00 83.25 72 SER A O 1
ATOM 556 N N . LEU A 1 73 ? -6.179 -3.467 4.542 1.00 83.12 73 LEU A N 1
ATOM 557 C CA . LEU A 1 73 ? -5.047 -3.133 3.675 1.00 83.12 73 LEU A CA 1
ATOM 558 C C . LEU A 1 73 ? -4.157 -4.360 3.435 1.00 83.12 73 LEU A C 1
ATOM 560 O O . LEU A 1 73 ? -3.535 -4.904 4.354 1.00 83.12 73 LEU A O 1
ATOM 564 N N . ARG A 1 74 ? -4.055 -4.774 2.169 1.00 85.56 74 ARG A N 1
ATOM 565 C CA . ARG A 1 74 ? -3.185 -5.860 1.704 1.00 85.56 74 ARG A CA 1
ATOM 566 C C . ARG A 1 74 ? -2.110 -5.308 0.776 1.00 85.56 74 ARG A C 1
ATOM 568 O O . ARG A 1 74 ? -2.413 -4.862 -0.325 1.00 85.56 74 ARG A O 1
ATOM 575 N N . ILE A 1 75 ? -0.849 -5.408 1.195 1.00 83.12 75 ILE A N 1
ATOM 576 C CA . ILE A 1 75 ? 0.322 -4.891 0.459 1.00 83.12 75 ILE A CA 1
ATOM 577 C C . ILE A 1 75 ? 1.340 -5.992 0.113 1.00 83.12 75 ILE A C 1
ATOM 579 O O . ILE A 1 75 ? 2.552 -5.777 0.117 1.00 83.12 75 ILE A O 1
ATOM 583 N N . SER A 1 76 ? 0.865 -7.210 -0.157 1.00 85.00 76 SER A N 1
ATOM 584 C CA . SER A 1 76 ? 1.710 -8.387 -0.409 1.00 85.00 76 SER A CA 1
ATOM 585 C C . SER A 1 76 ? 2.548 -8.286 -1.689 1.00 85.00 76 SER A C 1
ATOM 587 O O . SER A 1 76 ? 2.192 -7.574 -2.620 1.00 85.00 76 SER A O 1
ATOM 589 N N . SER A 1 77 ? 3.640 -9.054 -1.771 1.00 87.25 77 SER A N 1
ATOM 590 C CA . SER A 1 77 ? 4.544 -9.061 -2.938 1.00 87.25 77 SER A CA 1
ATOM 591 C C . SER A 1 77 ? 5.104 -7.674 -3.281 1.00 87.25 77 SER A C 1
ATOM 593 O O . SER A 1 77 ? 5.322 -7.356 -4.441 1.00 87.25 77 SER A O 1
ATOM 595 N N . ASN A 1 78 ? 5.313 -6.842 -2.264 1.00 86.50 78 ASN A N 1
ATOM 596 C CA . ASN A 1 78 ? 6.124 -5.634 -2.348 1.00 86.50 78 ASN A CA 1
ATOM 597 C C . ASN A 1 78 ? 7.476 -5.878 -1.657 1.00 86.50 78 ASN A C 1
ATOM 599 O O . ASN A 1 78 ? 7.761 -6.978 -1.186 1.00 86.50 78 ASN A O 1
ATOM 603 N N . GLU A 1 79 ? 8.307 -4.849 -1.590 1.00 88.50 79 GLU A N 1
ATOM 604 C CA . GLU A 1 79 ? 9.682 -4.885 -1.081 1.00 88.50 79 GLU A CA 1
ATOM 605 C C . GLU A 1 79 ? 9.814 -4.165 0.274 1.00 88.50 79 GLU A C 1
ATOM 607 O O . GLU A 1 79 ? 10.892 -3.708 0.652 1.00 88.50 79 GLU A O 1
ATOM 612 N N . ILE A 1 80 ? 8.701 -4.042 1.002 1.00 82.81 80 ILE A N 1
ATOM 613 C CA . ILE A 1 80 ? 8.621 -3.352 2.291 1.00 82.81 80 ILE A CA 1
ATOM 614 C C . ILE A 1 80 ? 9.395 -4.160 3.336 1.00 82.81 80 ILE A C 1
ATOM 616 O O . ILE A 1 80 ? 9.027 -5.293 3.647 1.00 82.81 80 ILE A O 1
ATOM 620 N N . ARG A 1 81 ? 10.468 -3.573 3.877 1.00 76.62 81 ARG A N 1
ATOM 621 C CA . ARG A 1 81 ? 11.331 -4.207 4.895 1.00 76.62 81 ARG A CA 1
ATOM 622 C C . ARG A 1 81 ? 11.094 -3.680 6.308 1.00 76.62 81 ARG A C 1
ATOM 624 O O . ARG A 1 81 ? 11.325 -4.394 7.281 1.00 76.62 81 ARG A O 1
ATOM 631 N N . GLU A 1 82 ? 10.626 -2.444 6.414 1.00 70.50 82 GLU A N 1
ATOM 632 C CA . GLU A 1 82 ? 10.472 -1.739 7.681 1.00 70.50 82 GLU A CA 1
ATOM 633 C C . GLU A 1 82 ? 9.119 -1.053 7.734 1.00 70.50 82 GLU A C 1
ATOM 635 O O . GLU A 1 82 ? 8.685 -0.422 6.767 1.00 70.50 82 GLU A O 1
ATOM 640 N N . LEU A 1 83 ? 8.476 -1.190 8.886 1.00 69.56 83 LEU A N 1
ATOM 641 C CA . LEU A 1 83 ? 7.217 -0.557 9.218 1.00 69.56 83 LEU A CA 1
ATOM 642 C C . LEU A 1 83 ? 7.429 0.233 10.506 1.00 69.56 83 LEU A C 1
ATOM 644 O O . LEU A 1 83 ? 7.728 -0.345 11.550 1.00 69.56 83 LEU A O 1
ATOM 648 N N . THR A 1 84 ? 7.304 1.557 10.437 1.00 66.69 84 THR A N 1
ATOM 649 C CA . THR A 1 84 ? 7.352 2.394 11.641 1.00 66.69 84 THR A CA 1
ATOM 650 C C . THR A 1 84 ? 5.966 2.464 12.256 1.00 66.69 84 THR A C 1
ATOM 652 O O . THR A 1 84 ? 4.972 2.528 11.537 1.00 66.69 84 THR A O 1
ATOM 655 N N . GLU A 1 85 ? 5.881 2.483 13.582 1.00 61.62 85 GLU A N 1
ATOM 656 C CA . GLU A 1 85 ? 4.605 2.571 14.301 1.00 61.62 85 GLU A CA 1
ATOM 657 C C . GLU A 1 85 ? 3.735 3.751 13.843 1.00 61.62 85 GLU A C 1
ATOM 659 O O . GLU A 1 85 ? 2.522 3.620 13.686 1.00 61.62 85 GLU A O 1
ATOM 664 N N . VAL A 1 86 ? 4.366 4.896 13.571 1.00 64.81 86 VAL A N 1
ATOM 665 C CA . VAL A 1 86 ? 3.679 6.099 13.088 1.00 64.81 86 VAL A CA 1
ATOM 666 C C . VAL A 1 86 ? 3.029 5.854 11.724 1.00 64.81 86 VAL A C 1
ATOM 668 O O . VAL A 1 86 ? 1.961 6.391 11.463 1.00 64.81 86 VAL A O 1
ATOM 671 N N . SER A 1 87 ? 3.603 4.968 10.903 1.00 58.72 87 SER A N 1
ATOM 672 C CA . SER A 1 87 ? 3.004 4.574 9.627 1.00 58.72 87 SER A CA 1
ATOM 673 C C . SER A 1 87 ? 1.705 3.779 9.791 1.00 58.72 87 SER A C 1
ATOM 675 O O . SER A 1 87 ? 1.026 3.616 8.794 1.00 58.72 87 SER A O 1
ATOM 677 N N . PHE A 1 88 ? 1.342 3.286 10.989 1.00 62.66 88 PHE A N 1
ATOM 678 C CA . PHE A 1 88 ? 0.134 2.466 11.236 1.00 62.66 88 PHE A CA 1
ATOM 679 C C . PHE A 1 88 ? -0.880 3.080 12.200 1.00 62.66 88 PHE A C 1
ATOM 681 O O . PHE A 1 88 ? -1.893 2.450 12.513 1.00 62.66 88 PHE A O 1
ATOM 688 N N . ARG A 1 89 ? -0.651 4.309 12.668 1.00 57.12 89 ARG A N 1
ATOM 689 C CA . ARG A 1 89 ? -1.630 5.038 13.482 1.00 57.12 89 ARG A CA 1
ATOM 690 C C . ARG A 1 89 ? -2.370 6.027 12.561 1.00 57.12 89 ARG A C 1
ATOM 692 O O . ARG A 1 89 ? -1.704 6.930 12.064 1.00 57.12 89 ARG A O 1
ATOM 699 N N . PRO A 1 90 ? -3.697 5.905 12.316 1.00 53.50 90 PRO A N 1
ATOM 700 C CA . PRO A 1 90 ? -4.731 5.293 13.162 1.00 53.50 90 PRO A CA 1
ATOM 701 C C . PRO A 1 90 ? -5.533 4.128 12.515 1.00 53.50 90 PRO A C 1
ATOM 703 O O . PRO A 1 90 ? -5.814 4.119 11.325 1.00 53.50 90 PRO A O 1
ATOM 706 N N . MET A 1 91 ? -5.993 3.195 13.360 1.00 55.44 91 MET A N 1
ATOM 707 C CA . MET A 1 91 ? -7.144 2.286 13.160 1.00 55.44 91 MET A CA 1
ATOM 708 C C . MET A 1 91 ? -7.116 1.236 12.023 1.00 55.44 91 MET A C 1
ATOM 710 O O . MET A 1 91 ? -8.172 0.867 11.537 1.00 55.44 91 MET A O 1
ATOM 714 N N . LEU A 1 92 ? -5.988 0.650 11.617 1.00 56.22 92 LEU A N 1
ATOM 715 C CA . LEU A 1 92 ? -6.061 -0.562 10.776 1.00 56.22 92 LEU A CA 1
ATOM 716 C C . LEU A 1 92 ? -6.403 -1.801 11.621 1.00 56.22 92 LEU A C 1
ATOM 718 O O . LEU A 1 92 ? -5.583 -2.235 12.426 1.00 56.22 92 LEU A O 1
ATOM 722 N N . GLU A 1 93 ? -7.590 -2.387 11.427 1.00 58.41 93 GLU A N 1
ATOM 723 C CA . GLU A 1 93 ? -7.974 -3.658 12.074 1.00 58.41 93 GLU A CA 1
ATOM 724 C C . GLU A 1 93 ? -7.147 -4.839 11.538 1.00 58.41 93 GLU A C 1
ATOM 726 O O . GLU A 1 93 ? -6.746 -5.727 12.291 1.00 58.41 93 GLU A O 1
ATOM 731 N N . VAL A 1 94 ? -6.852 -4.836 10.231 1.00 60.97 94 VAL A N 1
ATOM 732 C CA . VAL A 1 94 ? -6.105 -5.905 9.561 1.00 60.97 94 VAL A CA 1
ATOM 733 C C . VAL A 1 94 ? -5.073 -5.320 8.602 1.00 60.97 94 VAL A C 1
ATOM 735 O O . VAL A 1 94 ? -5.409 -4.666 7.613 1.00 60.97 94 VAL A O 1
ATOM 738 N N . LEU A 1 95 ? -3.805 -5.645 8.856 1.00 68.56 95 LEU A N 1
ATOM 739 C CA . LEU A 1 95 ? -2.695 -5.406 7.942 1.00 68.56 95 LEU A CA 1
ATOM 740 C C . LEU A 1 95 ? -2.138 -6.744 7.454 1.00 68.56 95 LEU A C 1
ATOM 742 O O . LEU A 1 95 ? -1.594 -7.525 8.236 1.00 68.56 95 LEU A O 1
ATOM 746 N N . SER A 1 96 ? -2.230 -6.992 6.147 1.00 71.06 96 SER A N 1
ATOM 747 C CA . SER A 1 96 ? -1.587 -8.145 5.516 1.00 71.06 96 SER A CA 1
ATOM 748 C C . SER A 1 96 ? -0.405 -7.689 4.674 1.00 71.06 96 SER A C 1
ATOM 750 O O . SER A 1 96 ? -0.530 -7.167 3.563 1.00 71.06 96 SER A O 1
ATOM 752 N N . VAL A 1 97 ? 0.766 -7.917 5.238 1.00 68.69 97 VAL A N 1
ATOM 753 C CA . VAL A 1 97 ? 2.066 -7.743 4.609 1.00 68.69 97 VAL A CA 1
ATOM 754 C C . VAL A 1 97 ? 2.566 -9.114 4.148 1.00 68.69 97 VAL A C 1
ATOM 756 O O . VAL A 1 97 ? 2.278 -10.121 4.789 1.00 68.69 97 VAL A O 1
ATOM 759 N N . GLY A 1 98 ? 3.198 -9.178 2.972 1.00 64.81 98 GLY A N 1
ATOM 760 C CA . GLY A 1 98 ? 3.531 -10.441 2.295 1.00 64.81 98 GLY A CA 1
ATOM 761 C C . GLY A 1 98 ? 4.509 -11.351 3.055 1.00 64.81 98 GLY A C 1
ATOM 762 O O . GLY A 1 98 ? 4.854 -11.121 4.207 1.00 64.81 98 GLY A O 1
ATOM 763 N N . THR A 1 99 ? 4.995 -12.402 2.392 1.00 49.22 99 THR A N 1
ATOM 764 C CA . THR A 1 99 ? 5.984 -13.327 2.968 1.00 49.22 99 THR A CA 1
ATOM 765 C C . THR A 1 99 ? 7.325 -12.616 3.188 1.00 49.22 99 THR A C 1
ATOM 767 O O . THR A 1 99 ? 8.075 -12.413 2.234 1.00 49.22 99 THR A O 1
ATOM 770 N N . GLY A 1 100 ? 7.630 -12.226 4.425 1.00 51.03 100 GLY A N 1
ATOM 771 C CA . GLY A 1 100 ? 8.886 -11.566 4.781 1.00 51.03 100 GLY A CA 1
ATOM 772 C C . GLY A 1 100 ? 8.995 -11.272 6.277 1.00 51.03 100 GLY A C 1
ATOM 773 O O . GLY A 1 100 ? 8.002 -11.301 7.000 1.00 51.03 100 GLY A O 1
ATOM 774 N N . HIS A 1 101 ? 10.214 -10.999 6.744 1.00 48.69 101 HIS A N 1
ATOM 775 C CA . HIS A 1 101 ? 10.441 -10.461 8.083 1.00 48.69 101 HIS A CA 1
ATOM 776 C C . HIS A 1 101 ? 10.220 -8.958 8.032 1.00 48.69 101 HIS A C 1
ATOM 778 O O . HIS A 1 101 ? 10.924 -8.261 7.303 1.00 48.69 101 HIS A O 1
ATOM 784 N N . ILE A 1 102 ? 9.251 -8.470 8.795 1.00 54.59 102 ILE A N 1
ATOM 785 C CA . ILE A 1 102 ? 9.012 -7.039 8.916 1.00 54.59 102 ILE A CA 1
ATOM 786 C C . ILE A 1 102 ? 9.466 -6.607 10.286 1.00 54.59 102 ILE A C 1
ATOM 788 O O . ILE A 1 102 ? 8.973 -7.096 11.303 1.00 54.59 102 ILE A O 1
ATOM 792 N N . ASN A 1 103 ? 10.439 -5.706 10.286 1.00 47.62 103 ASN A N 1
ATOM 793 C CA . ASN A 1 103 ? 10.864 -5.058 11.503 1.00 47.62 103 ASN A CA 1
ATOM 794 C C . ASN A 1 103 ? 9.808 -4.011 11.870 1.00 47.62 103 ASN A C 1
ATOM 796 O O . ASN A 1 103 ? 9.649 -3.013 11.163 1.00 47.62 103 ASN A O 1
ATOM 800 N N . ILE A 1 104 ? 9.064 -4.277 12.944 1.00 53.91 104 ILE A N 1
ATOM 801 C CA . ILE A 1 104 ? 8.201 -3.285 13.577 1.00 53.91 104 ILE A CA 1
ATOM 802 C C . ILE A 1 104 ? 9.090 -2.545 14.571 1.00 53.91 104 ILE A C 1
ATOM 804 O O . ILE A 1 104 ? 9.308 -3.001 15.693 1.00 53.91 104 ILE A O 1
ATOM 808 N N . GLY A 1 105 ? 9.658 -1.428 14.125 1.00 48.12 105 GLY A N 1
ATOM 809 C CA . GLY A 1 105 ? 10.405 -0.536 15.001 1.00 48.12 105 GLY A CA 1
ATOM 810 C C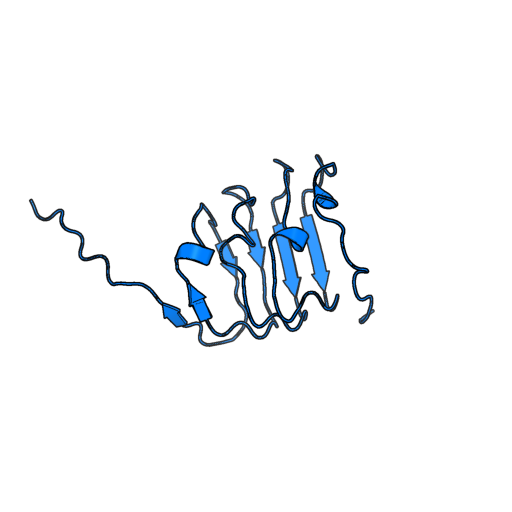 . GLY A 1 105 ? 9.429 0.170 15.937 1.00 48.12 105 GLY A C 1
ATOM 811 O O . GLY A 1 105 ? 8.728 1.085 15.506 1.00 48.12 105 GLY A O 1
ATOM 812 N N . GLY A 1 106 ? 9.372 -0.278 17.190 1.00 45.38 106 GLY A N 1
ATOM 813 C CA . GLY A 1 106 ? 8.665 0.390 18.277 1.00 45.38 106 GLY A CA 1
ATOM 814 C C . GLY A 1 106 ? 9.635 0.679 19.415 1.00 45.38 106 GLY A C 1
ATOM 815 O O . GLY A 1 106 ? 10.359 -0.215 19.859 1.00 45.38 106 GLY A O 1
ATOM 816 N N . GLU A 1 107 ? 9.648 1.918 19.901 1.00 43.38 107 GLU A N 1
ATOM 817 C CA . GLU A 1 107 ? 10.048 2.141 21.285 1.00 43.38 107 GLU A CA 1
ATOM 818 C C . GLU A 1 107 ? 9.146 1.279 22.175 1.00 43.38 107 GLU A C 1
ATOM 820 O O . GLU A 1 107 ? 7.931 1.199 21.990 1.00 43.38 107 GLU A O 1
ATOM 825 N N . ILE A 1 108 ? 9.764 0.575 23.118 1.00 36.94 108 ILE A N 1
ATOM 826 C CA . ILE A 1 108 ? 9.061 -0.228 24.109 1.00 36.94 108 ILE A CA 1
ATOM 827 C C . ILE A 1 108 ? 8.309 0.763 24.998 1.00 36.94 108 ILE A C 1
ATOM 829 O O . ILE A 1 108 ? 8.915 1.393 25.865 1.00 36.94 108 ILE A O 1
ATOM 833 N N . PHE A 1 109 ? 6.999 0.914 24.805 1.00 37.47 109 PHE A N 1
ATOM 834 C CA . PHE A 1 109 ? 6.165 1.554 25.815 1.00 37.47 109 PHE A CA 1
ATOM 835 C C . PHE A 1 109 ? 6.146 0.629 27.031 1.00 37.47 109 PHE A C 1
ATOM 837 O O . PHE A 1 109 ? 5.396 -0.345 27.090 1.00 37.47 109 PHE A O 1
ATOM 844 N N . LEU A 1 110 ? 7.019 0.913 27.998 1.00 34.59 110 LEU A N 1
ATOM 845 C CA . LEU A 1 110 ? 6.775 0.501 29.368 1.00 34.59 110 LEU A CA 1
ATOM 846 C C . LEU A 1 110 ? 5.462 1.169 29.765 1.00 34.59 110 LEU A C 1
ATOM 848 O O . LEU A 1 110 ? 5.373 2.396 29.807 1.00 34.59 110 LEU A O 1
ATOM 852 N N . ASP A 1 111 ? 4.435 0.359 29.991 1.00 32.91 111 ASP A N 1
ATOM 853 C CA . ASP A 1 111 ? 3.198 0.815 30.599 1.00 32.91 111 ASP A CA 1
ATOM 854 C C . ASP A 1 111 ? 3.545 1.396 31.978 1.00 32.91 111 ASP A C 1
ATOM 856 O O . ASP A 1 111 ? 3.759 0.675 32.953 1.00 32.91 111 ASP A O 1
ATOM 860 N N . HIS A 1 112 ? 3.680 2.719 32.058 1.00 43.25 112 HIS A N 1
ATOM 861 C CA . HIS A 1 112 ? 3.707 3.440 33.323 1.00 43.25 112 HIS A CA 1
ATOM 862 C C . HIS A 1 112 ? 2.271 3.675 33.794 1.00 43.25 112 HIS A C 1
ATOM 864 O O . HIS A 1 112 ? 1.854 4.805 34.014 1.00 43.25 112 HIS A O 1
ATOM 870 N N . ASN A 1 113 ? 1.529 2.585 33.957 1.00 42.47 113 ASN A N 1
ATOM 871 C CA . ASN A 1 113 ? 0.426 2.470 34.897 1.00 42.47 113 ASN A CA 1
ATOM 872 C C . ASN A 1 113 ? 0.548 1.124 35.621 1.00 42.47 113 ASN A C 1
ATOM 874 O O . ASN A 1 113 ? -0.271 0.220 35.478 1.00 42.47 113 ASN A O 1
ATOM 878 N N . ALA A 1 114 ? 1.603 1.005 36.427 1.00 30.61 114 ALA A N 1
ATOM 879 C CA . ALA A 1 114 ? 1.531 0.166 37.615 1.00 30.61 114 ALA A CA 1
ATOM 880 C C . ALA A 1 114 ? 0.788 0.962 38.714 1.00 30.61 114 ALA A C 1
ATOM 882 O O . ALA A 1 114 ? 0.958 2.183 38.762 1.00 30.61 114 ALA A O 1
ATOM 883 N N . PRO A 1 115 ? -0.055 0.303 39.530 1.00 44.84 115 PRO A N 1
ATOM 884 C CA . PRO A 1 115 ? -0.897 0.946 40.544 1.00 44.84 115 PRO A CA 1
ATOM 885 C C . PRO A 1 115 ? -0.117 1.728 41.608 1.00 44.84 115 PRO A C 1
ATOM 887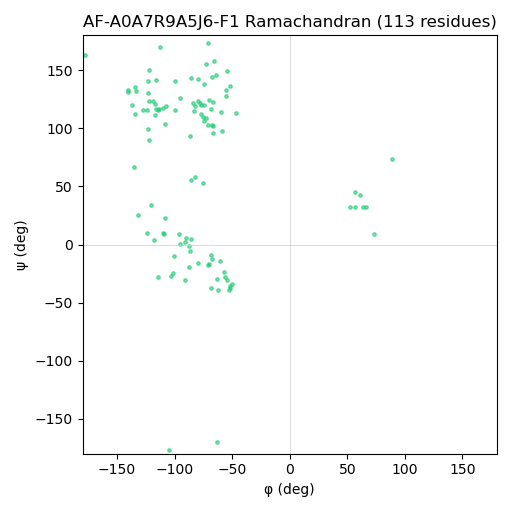 O O . PRO A 1 115 ? 1.054 1.374 41.879 1.00 44.84 115 PRO A O 1
#

pLDDT: mean 70.51, std 15.51, range [30.61, 89.94]

Organism: NCBI:txid69355

Nearest PDB structures (foldseek):
  3o6n-assembly1_A  TM=7.713E-01  e=2.115E-01  Anopheles gambiae
  2xot-assembly1_A  TM=7.795E-01  e=3.989E-01  Mus musculus
  3pmh-assembly1_G  TM=7.293E-01  e=5.640E-01  Homo sapiens
  4j4l-assembly2_B  TM=6.356E-01  e=2.529E+00  Listeria monocytogenes
  7das-assembly1_A  TM=7.336E-01  e=4.503E+00  Mus musculus

Secondary structure (DSSP, 8-state):
----PPP-PPTTTTTT-TT--EEEEES----SEE-HHHH----TT--EEEEESS---EE-TTTTTT--TT-EEE-TTS---EEEGGGGTTT-SEEE--SS--EEE----------

Solvent-accessible surface area (backbone atoms only — not comparable to full-atom values): 6496 Å² total; per-residue (Å²): 141,80,72,59,62,64,69,90,66,53,76,54,70,46,42,81,42,58,80,43,40,68,48,79,42,64,31,25,57,60,35,53,52,41,40,37,55,82,39,41,37,70,29,90,45,40,38,38,38,38,43,29,48,21,58,26,40,40,71,40,55,59,22,49,57,52,49,50,52,75,23,36,44,34,47,27,62,42,55,59,48,62,46,49,58,65,45,58,60,58,52,61,77,43,79,45,68,41,99,70,78,66,50,73,58,64,83,81,79,74,76,87,76,71,134

Mean predicted aligned error: 9.98 Å

Foldseek 3Di:
DADDQDPQQPACNQVPVQQAQEAADENNQCDCEQALSVVVHLHPRHQEYAAAQNQHQYYDLCNCVNPDQNHAYAHEHYNHAEDEPSSCPDHPPYYHYYPDDYDHDDDPPPPPPDD

InterPro domains:
  IPR032675 Leucine-rich repeat domain superfamily [G3DSA:3.80.10.10] (1-111)

Radius of gyration: 15.14 Å; Cα contacts (8 Å, |Δi|>4): 241; chains: 1; bounding box: 30×28×58 Å

Sequence (115 aa):
MRWNPIPDIPAGFFRDMGNLESFVCYGCALGPTLSTKYLEFHSITIKEITIVDNSISTLQVDAITGLQANTSLRISSNEIRELTEVSFRPMLEVLSVGTGHINIGGEIFLDHNAP